Protein AF-A0A529NXX5-F1 (afdb_monomer)

pLDDT: mean 92.25, std 6.46, range [65.38, 97.94]

Sequence (61 aa):
MKKNFEELYKAFEDRFRGSRELVKERLKVYQPLLAQVPRQAEGPCLAIDLGCGRGEWLEVL

Radius of gyration: 15.65 Å; Cα contacts (8 Å, |Δi|>4): 22; chains: 1; bounding box: 40×14×42 Å

Foldseek 3Di:
DDDDPVNVVVVVCCVPVHDLVVVLVVLCVCVVVVVPPDDDPDDDDDDDDPPCPVVSNVVND

Mean predicted aligned error: 4.31 Å

Secondary structure (DSSP, 8-state):
-PPPHHHHHHHHHHHHT--HHHHHHHHGGGHHHHTTSPPPSSS------TT-TTTTTTTT-

Solvent-accessible surface area (backbone atoms only — not comparable to full-atom values): 4056 Å² total; per-residue (Å²): 132,85,76,52,69,68,62,48,49,51,56,47,40,48,70,75,71,37,50,69,67,59,44,38,58,64,55,53,72,48,50,74,60,58,71,67,56,86,73,61,94,72,73,82,82,83,84,81,74,84,83,45,82,91,36,48,64,75,75,70,110

Structure (mmCIF, N/CA/C/O backbone):
data_AF-A0A529NXX5-F1
#
_entry.id   AF-A0A529NXX5-F1
#
loop_
_atom_site.group_PDB
_atom_site.id
_atom_site.type_symbol
_atom_site.label_atom_id
_atom_site.label_alt_id
_atom_site.label_comp_id
_atom_site.label_asym_id
_atom_site.label_entity_id
_atom_site.label_seq_id
_atom_site.pdbx_PDB_ins_code
_atom_site.Cartn_x
_atom_site.Cartn_y
_atom_site.Cartn_z
_atom_site.occupancy
_atom_site.B_iso_or_equiv
_atom_site.auth_seq_id
_atom_site.auth_comp_id
_atom_site.auth_asym_id
_atom_site.auth_atom_id
_atom_site.pdbx_PDB_model_num
ATOM 1 N N . MET A 1 1 ? 23.967 9.444 -19.965 1.00 65.38 1 MET A N 1
ATOM 2 C CA . MET A 1 1 ? 23.944 9.018 -18.546 1.00 65.38 1 MET A CA 1
ATOM 3 C C . MET A 1 1 ? 23.239 7.675 -18.451 1.00 65.38 1 MET A C 1
ATOM 5 O O . MET A 1 1 ? 22.192 7.530 -19.069 1.00 65.38 1 MET A O 1
ATOM 9 N N . LYS A 1 2 ? 23.807 6.688 -17.745 1.00 76.19 2 LYS A N 1
ATOM 10 C CA . LYS A 1 2 ? 23.078 5.450 -17.418 1.00 76.19 2 LYS A CA 1
ATOM 11 C C . LYS A 1 2 ? 22.021 5.798 -16.368 1.00 76.19 2 LYS A C 1
ATOM 13 O O . LYS A 1 2 ?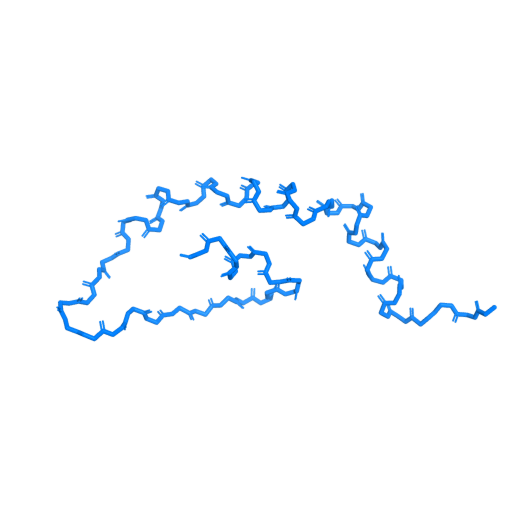 22.385 6.383 -15.353 1.00 76.19 2 LYS A O 1
ATOM 18 N N . LYS A 1 3 ? 20.753 5.459 -16.621 1.00 75.88 3 LYS A N 1
ATOM 19 C CA . LYS A 1 3 ? 19.719 5.519 -15.582 1.00 75.88 3 LYS A CA 1
ATOM 20 C C . LYS A 1 3 ? 20.084 4.534 -14.479 1.00 75.88 3 LYS A C 1
ATOM 22 O O . LYS A 1 3 ? 20.472 3.403 -14.782 1.00 75.88 3 LYS A O 1
ATOM 27 N N . ASN A 1 4 ? 19.994 4.965 -13.228 1.00 93.38 4 ASN A N 1
ATOM 28 C CA . ASN A 1 4 ? 20.099 4.044 -12.101 1.00 93.38 4 ASN A CA 1
ATOM 29 C C . ASN A 1 4 ? 18.795 3.231 -11.972 1.00 93.38 4 ASN A C 1
ATOM 31 O O . ASN A 1 4 ? 17.801 3.500 -12.653 1.00 93.38 4 ASN A O 1
ATOM 35 N N . PHE A 1 5 ? 18.819 2.194 -11.137 1.00 95.00 5 PHE A N 1
ATOM 36 C CA . PHE A 1 5 ? 17.673 1.302 -10.971 1.00 95.00 5 PHE A CA 1
ATOM 37 C C . PHE A 1 5 ? 16.416 2.042 -10.482 1.00 95.00 5 PHE A C 1
ATOM 39 O O . PHE A 1 5 ? 15.331 1.760 -10.977 1.00 95.00 5 PHE A O 1
ATOM 46 N N . GLU A 1 6 ? 16.562 3.041 -9.610 1.00 93.81 6 GLU A N 1
ATOM 47 C CA . GLU A 1 6 ? 15.446 3.844 -9.086 1.00 93.81 6 GLU A CA 1
ATOM 48 C C . GLU A 1 6 ? 14.701 4.600 -10.192 1.00 93.81 6 GLU A C 1
ATOM 50 O O . GLU A 1 6 ? 13.475 4.555 -10.296 1.00 93.81 6 GLU A O 1
ATOM 55 N N . GLU A 1 7 ? 15.443 5.259 -11.083 1.00 95.50 7 GLU A N 1
ATOM 56 C CA . GLU A 1 7 ? 14.867 5.967 -12.228 1.00 95.50 7 GLU A CA 1
ATOM 57 C C . GLU A 1 7 ? 14.177 5.013 -13.208 1.00 95.50 7 GLU A C 1
ATOM 59 O O . GLU A 1 7 ? 13.152 5.359 -13.804 1.00 95.50 7 GLU A O 1
ATOM 64 N N . LEU A 1 8 ? 14.746 3.817 -13.395 1.00 96.00 8 LEU A N 1
ATOM 65 C CA . LEU A 1 8 ? 14.150 2.773 -14.222 1.00 96.00 8 LEU A CA 1
ATOM 66 C C . LEU A 1 8 ? 12.847 2.262 -13.599 1.00 96.00 8 LEU A C 1
ATOM 68 O O . LEU A 1 8 ? 11.841 2.177 -14.301 1.00 96.00 8 LEU A O 1
ATOM 72 N N . TYR A 1 9 ? 12.860 1.953 -12.302 1.00 95.56 9 TYR A N 1
ATOM 73 C CA . TYR A 1 9 ? 11.722 1.383 -11.589 1.00 95.56 9 TYR A CA 1
ATOM 74 C C . TYR A 1 9 ? 10.561 2.373 -11.506 1.00 95.56 9 TYR A C 1
ATOM 76 O O . TYR A 1 9 ? 9.434 2.020 -11.843 1.00 95.56 9 TYR A O 1
ATOM 84 N N . LYS A 1 10 ? 10.843 3.647 -11.208 1.00 94.44 10 LYS A N 1
ATOM 85 C CA . LYS A 1 10 ? 9.833 4.710 -11.249 1.00 94.44 10 LYS A CA 1
ATOM 86 C C . LYS A 1 10 ? 9.175 4.822 -12.626 1.00 94.44 10 LYS A C 1
ATOM 88 O O . LYS A 1 10 ? 7.953 4.827 -12.730 1.00 94.44 10 LYS A O 1
ATOM 93 N N . ALA A 1 11 ? 9.976 4.880 -13.694 1.00 95.75 11 ALA A N 1
ATOM 94 C CA . ALA A 1 11 ? 9.443 4.978 -15.054 1.00 95.75 11 ALA A CA 1
ATOM 95 C C . ALA A 1 11 ? 8.636 3.730 -15.458 1.00 95.75 11 ALA A C 1
ATOM 97 O O . ALA A 1 11 ? 7.655 3.836 -16.195 1.00 95.75 11 ALA A O 1
ATOM 98 N N . PHE A 1 12 ? 9.046 2.553 -14.981 1.00 96.62 12 PHE A N 1
ATOM 99 C CA . PHE A 1 12 ? 8.320 1.303 -15.160 1.00 96.62 12 PHE A CA 1
ATOM 100 C C . PHE A 1 12 ? 6.965 1.334 -14.433 1.00 96.62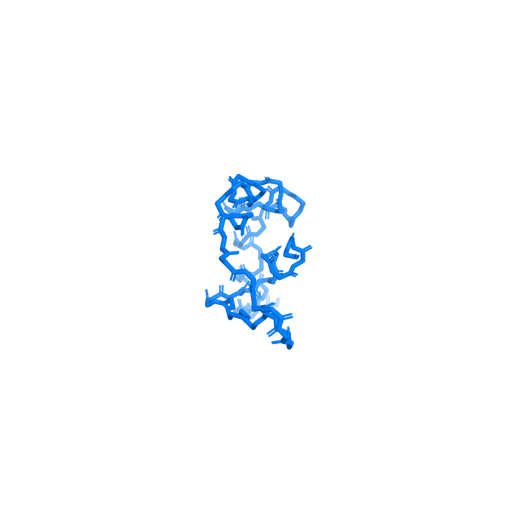 12 PHE A C 1
ATOM 102 O O . PHE A 1 12 ? 5.938 1.071 -15.059 1.00 96.62 12 PHE A O 1
ATOM 109 N N . GLU A 1 13 ? 6.926 1.721 -13.156 1.00 97.38 13 GLU A N 1
ATOM 110 C CA . GLU A 1 13 ? 5.674 1.859 -12.404 1.00 97.38 13 GLU A CA 1
ATOM 111 C C . GLU A 1 13 ? 4.729 2.874 -13.054 1.00 97.38 13 GLU A C 1
ATOM 113 O O . GLU A 1 13 ? 3.563 2.558 -13.296 1.00 97.38 13 GLU A O 1
ATOM 118 N N . ASP A 1 14 ? 5.222 4.061 -13.409 1.00 96.12 14 ASP A N 1
ATOM 119 C CA . ASP A 1 14 ? 4.404 5.102 -14.039 1.00 96.12 14 ASP A CA 1
ATOM 120 C C . ASP A 1 14 ? 3.783 4.616 -15.362 1.00 96.12 14 ASP A C 1
ATOM 122 O O . ASP A 1 14 ? 2.625 4.921 -15.653 1.00 96.12 14 ASP A O 1
ATOM 126 N N . ARG A 1 15 ? 4.516 3.807 -16.144 1.00 97.12 15 ARG A N 1
ATOM 127 C CA . ARG A 1 15 ? 4.043 3.242 -17.418 1.00 97.12 15 ARG A CA 1
ATOM 128 C C . ARG A 1 15 ? 3.045 2.098 -17.235 1.00 97.12 15 ARG A C 1
ATOM 130 O O . ARG A 1 15 ? 2.035 2.069 -17.934 1.00 97.12 15 ARG A O 1
ATOM 137 N N . PHE A 1 16 ? 3.351 1.125 -16.378 1.00 97.75 16 PHE A N 1
ATOM 138 C CA . PHE A 1 16 ? 2.624 -0.151 -16.338 1.00 97.75 16 PHE A CA 1
ATOM 139 C C . PHE A 1 16 ? 1.627 -0.251 -15.180 1.00 97.75 16 PHE A C 1
ATOM 141 O O . PHE A 1 16 ? 0.576 -0.871 -15.331 1.00 97.75 16 PHE A O 1
ATOM 148 N N . ARG A 1 17 ? 1.916 0.385 -14.040 1.00 96.88 17 ARG A N 1
ATOM 149 C CA . ARG A 1 17 ? 1.000 0.482 -12.890 1.00 96.88 17 ARG A CA 1
ATOM 150 C C . ARG A 1 17 ? 0.057 1.678 -13.050 1.00 96.88 17 ARG A C 1
ATOM 152 O O . ARG A 1 17 ? -1.137 1.565 -12.759 1.00 96.88 17 ARG A O 1
ATOM 159 N N . GLY A 1 18 ? 0.589 2.784 -13.576 1.00 97.50 18 GLY A N 1
ATOM 160 C CA . GLY A 1 18 ? -0.113 4.040 -13.836 1.00 97.50 18 GLY A CA 1
ATOM 161 C C . GLY A 1 18 ? 0.232 5.146 -12.835 1.00 97.50 18 GLY A C 1
ATOM 162 O O . GLY A 1 18 ? 1.070 4.968 -11.939 1.00 97.50 18 GLY A O 1
ATOM 163 N N . SER A 1 19 ? -0.440 6.295 -12.978 1.00 97.12 19 SER A N 1
ATOM 164 C CA . SER A 1 19 ? -0.259 7.438 -12.074 1.00 97.12 19 SER A CA 1
ATOM 165 C C . SER A 1 19 ? -0.690 7.105 -10.644 1.00 97.12 19 SER A C 1
ATOM 167 O O . SER A 1 19 ? -1.494 6.194 -10.416 1.00 97.12 19 SER A O 1
ATOM 169 N N . ARG A 1 20 ? -0.176 7.856 -9.664 1.00 96.88 20 ARG A N 1
ATOM 170 C CA . ARG A 1 20 ? -0.535 7.656 -8.251 1.00 96.88 20 ARG A CA 1
ATOM 171 C C . ARG A 1 20 ? -2.036 7.855 -8.034 1.00 96.88 20 ARG A C 1
ATOM 173 O O . ARG A 1 20 ? -2.650 7.103 -7.291 1.00 96.88 20 ARG A O 1
ATOM 180 N N . GLU A 1 21 ?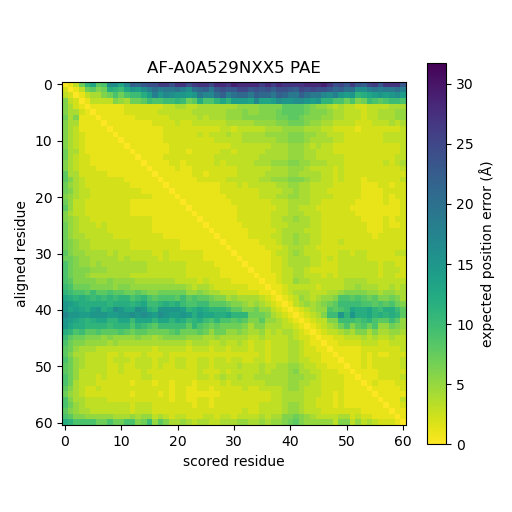 -2.643 8.811 -8.728 1.00 97.50 21 GLU A N 1
ATOM 181 C CA . GLU A 1 21 ? -4.076 9.116 -8.664 1.00 97.50 21 GLU A CA 1
ATOM 182 C C . GLU A 1 21 ? -4.914 7.941 -9.174 1.00 97.50 21 GLU A C 1
ATOM 184 O O . GLU A 1 21 ? -5.859 7.529 -8.505 1.00 97.50 21 GLU A O 1
ATOM 189 N N . LEU A 1 22 ? -4.534 7.353 -10.315 1.00 97.88 22 LEU A N 1
ATOM 190 C CA . LEU A 1 22 ? -5.222 6.189 -10.874 1.00 97.88 22 LEU A CA 1
ATOM 191 C C . LEU A 1 22 ? -5.120 4.974 -9.946 1.00 97.88 22 LEU A C 1
ATOM 193 O O . LEU A 1 22 ? -6.093 4.241 -9.772 1.00 97.88 22 LEU A O 1
ATOM 197 N N . VAL A 1 23 ? -3.946 4.747 -9.353 1.00 97.75 23 VAL A N 1
ATOM 198 C CA . VAL A 1 23 ? -3.743 3.648 -8.402 1.00 97.75 23 VAL A CA 1
ATOM 199 C C . VAL A 1 23 ? -4.577 3.866 -7.143 1.00 97.75 23 VAL A C 1
ATOM 201 O O . VAL A 1 23 ? -5.279 2.943 -6.741 1.00 97.75 23 VAL A O 1
ATOM 204 N N . LYS A 1 24 ? -4.584 5.078 -6.572 1.00 97.38 24 LYS A N 1
ATOM 205 C CA . LYS A 1 24 ? -5.441 5.422 -5.426 1.00 97.38 24 LYS A CA 1
ATOM 206 C C . LYS A 1 24 ? -6.923 5.214 -5.726 1.00 97.38 24 LYS A C 1
ATOM 208 O O . LYS A 1 24 ? -7.630 4.663 -4.892 1.00 97.38 24 LYS A O 1
ATOM 213 N N . GLU A 1 25 ? -7.390 5.593 -6.915 1.00 97.94 25 GLU A N 1
ATOM 214 C CA . GLU A 1 25 ? -8.784 5.369 -7.315 1.00 97.94 25 GLU A CA 1
ATOM 215 C C . GLU A 1 25 ? -9.129 3.877 -7.380 1.00 97.94 25 GLU A C 1
ATOM 217 O O . GLU A 1 25 ? -10.120 3.447 -6.799 1.00 97.94 25 GLU A O 1
ATOM 222 N N . ARG A 1 26 ? -8.274 3.059 -8.008 1.00 97.06 26 ARG A N 1
ATOM 223 C CA . ARG A 1 26 ? -8.459 1.596 -8.072 1.00 97.06 26 ARG A CA 1
ATOM 224 C C . ARG A 1 26 ? -8.490 0.955 -6.688 1.00 97.06 26 ARG A C 1
ATOM 226 O O . ARG A 1 26 ? -9.258 0.031 -6.449 1.00 97.06 26 ARG A O 1
ATOM 233 N N . LEU A 1 27 ? -7.654 1.458 -5.790 1.00 97.06 27 LEU A N 1
ATOM 234 C CA . LEU A 1 27 ? -7.515 0.988 -4.422 1.00 97.06 27 LEU A CA 1
ATOM 235 C C . LEU A 1 27 ? -8.789 1.226 -3.582 1.00 97.06 27 LEU A C 1
ATOM 237 O O . LEU A 1 27 ? -9.120 0.398 -2.733 1.00 97.06 27 LEU A O 1
ATOM 241 N N . LYS A 1 28 ? -9.589 2.265 -3.866 1.00 96.00 28 LYS A N 1
ATOM 242 C CA . LYS A 1 28 ? -10.847 2.542 -3.135 1.00 96.00 28 LYS A CA 1
ATOM 243 C C . LYS A 1 28 ? -11.847 1.382 -3.136 1.00 96.00 28 LYS A C 1
ATOM 245 O O . LYS A 1 28 ? -12.694 1.323 -2.248 1.00 96.00 28 LYS A O 1
ATOM 250 N N . VAL A 1 29 ? -11.729 0.430 -4.065 1.00 96.94 29 VAL A N 1
ATOM 251 C CA . VAL A 1 29 ? -12.575 -0.773 -4.107 1.00 96.94 29 VAL A CA 1
ATOM 252 C C . VAL A 1 29 ? -12.568 -1.569 -2.796 1.00 96.94 29 VAL A C 1
ATOM 254 O O . VAL A 1 29 ? -13.569 -2.211 -2.490 1.00 96.94 29 VAL A O 1
ATOM 257 N N . TYR A 1 30 ? -11.498 -1.512 -1.988 1.00 95.50 30 TYR A N 1
ATOM 258 C CA . TYR A 1 30 ? -11.466 -2.232 -0.708 1.00 95.50 30 TYR A CA 1
ATOM 259 C C . TYR A 1 30 ? -12.015 -1.430 0.480 1.00 95.50 30 TYR A C 1
ATOM 261 O O . TYR A 1 30 ? -12.110 -1.987 1.571 1.00 95.50 30 TYR A O 1
ATOM 269 N N . GLN A 1 31 ? -12.437 -0.171 0.314 1.00 92.81 31 GLN A N 1
ATOM 270 C CA . GLN A 1 31 ? -13.045 0.603 1.410 1.00 92.81 31 GLN A CA 1
ATOM 271 C C . GLN A 1 31 ? -14.238 -0.114 2.076 1.00 92.81 31 GLN A C 1
ATOM 273 O O . GLN A 1 31 ? -14.275 -0.155 3.307 1.00 92.81 31 GLN A O 1
ATOM 278 N N . PRO A 1 32 ? -15.171 -0.752 1.336 1.00 94.81 32 PRO A N 1
ATOM 279 C CA . PRO A 1 32 ? -16.263 -1.504 1.956 1.00 94.81 32 PRO A CA 1
ATOM 280 C C . PRO A 1 32 ? -15.787 -2.714 2.769 1.00 94.81 32 PRO A C 1
ATOM 282 O O . PRO A 1 32 ? -16.446 -3.100 3.731 1.00 94.81 32 PRO A O 1
ATOM 285 N N . LEU A 1 33 ? -14.655 -3.319 2.396 1.00 93.50 33 LEU A N 1
ATOM 286 C CA . LEU A 1 33 ? -14.045 -4.418 3.145 1.00 93.50 33 LEU A CA 1
ATOM 287 C C . LEU A 1 33 ? -13.370 -3.896 4.420 1.00 93.50 33 LEU A C 1
ATOM 289 O O . LEU A 1 33 ? -13.573 -4.449 5.495 1.00 93.50 33 LEU A O 1
ATOM 293 N N . LEU A 1 34 ? -12.619 -2.797 4.321 1.00 90.44 34 LEU A N 1
ATOM 294 C CA . LEU A 1 34 ? -11.966 -2.156 5.466 1.00 90.44 34 LEU A CA 1
ATOM 295 C C . LEU A 1 34 ? -12.975 -1.653 6.505 1.00 90.44 34 LEU A C 1
ATOM 297 O O . LEU A 1 34 ? -12.721 -1.739 7.703 1.00 90.44 34 LEU A O 1
ATOM 301 N N . ALA A 1 35 ? -14.144 -1.182 6.063 1.00 90.56 35 ALA A N 1
ATOM 302 C CA . ALA A 1 35 ? -15.226 -0.756 6.948 1.00 90.56 35 ALA A CA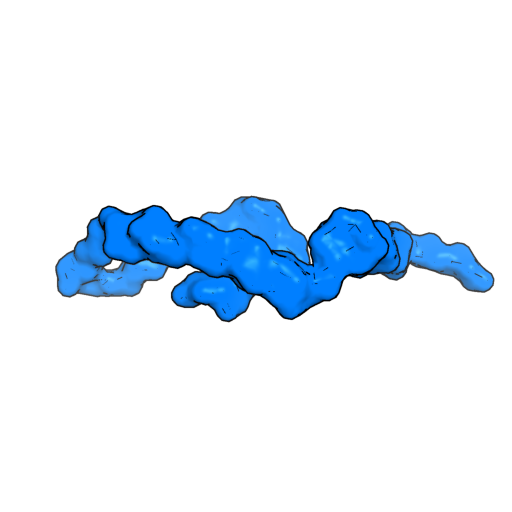 1
ATOM 303 C C . ALA A 1 35 ? -15.781 -1.892 7.830 1.00 90.56 35 ALA A C 1
ATOM 305 O O . ALA A 1 35 ? -16.394 -1.613 8.858 1.00 90.56 35 ALA A O 1
ATOM 306 N N . GLN A 1 36 ? -15.558 -3.155 7.452 1.00 92.56 36 GLN A N 1
ATOM 307 C CA . GLN A 1 36 ? -15.982 -4.330 8.221 1.00 92.56 36 GLN A CA 1
ATOM 308 C C . GLN A 1 36 ? -14.953 -4.760 9.273 1.00 92.56 36 GLN A C 1
ATOM 310 O O . GLN A 1 36 ? -15.260 -5.622 10.095 1.00 92.56 36 GLN A O 1
ATOM 315 N N . VAL A 1 37 ? -13.742 -4.191 9.265 1.00 89.12 37 VAL A N 1
ATOM 316 C CA . VAL A 1 37 ? -12.708 -4.525 10.250 1.00 89.12 37 VAL A CA 1
ATOM 317 C C . VAL A 1 37 ? -13.170 -4.046 11.632 1.00 89.12 37 VAL A C 1
ATOM 319 O O . VAL A 1 37 ? -13.406 -2.845 11.808 1.00 89.12 37 VAL A O 1
ATOM 322 N N . PRO A 1 38 ? -13.302 -4.947 12.627 1.00 87.56 38 PRO A N 1
ATOM 323 C CA . PRO A 1 38 ? -13.704 -4.562 13.971 1.00 87.56 38 PRO A CA 1
ATOM 324 C C . PRO A 1 38 ? -12.722 -3.548 14.551 1.00 87.56 38 PRO A C 1
ATOM 326 O O . PRO A 1 38 ? -11.516 -3.791 14.606 1.00 87.56 38 PRO A O 1
ATOM 329 N N . ARG A 1 39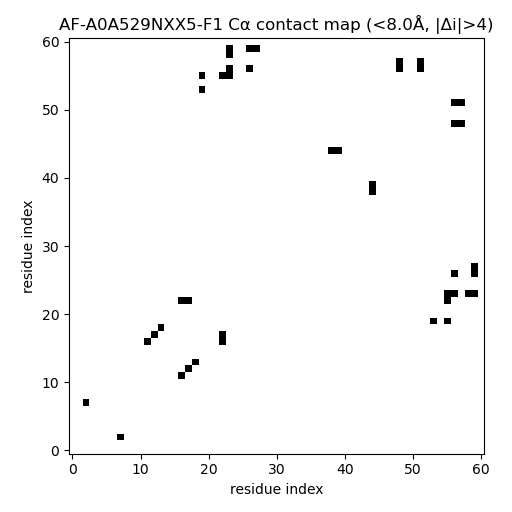 ? -13.240 -2.403 14.995 1.00 85.62 39 ARG A N 1
ATOM 330 C CA . ARG A 1 39 ? -12.429 -1.397 15.681 1.00 85.62 39 ARG A CA 1
ATOM 331 C C . ARG A 1 39 ? -12.303 -1.765 17.152 1.00 85.62 39 ARG A C 1
ATOM 333 O O . ARG A 1 39 ? -13.266 -2.228 17.763 1.00 85.62 39 ARG A O 1
ATOM 340 N N . GLN A 1 40 ? -11.117 -1.552 17.714 1.00 84.50 40 GLN A N 1
ATOM 341 C CA . GLN A 1 40 ? -10.930 -1.676 19.155 1.00 84.50 40 GLN A CA 1
ATOM 342 C C . GLN A 1 40 ? -11.810 -0.643 19.870 1.00 84.50 40 GLN A C 1
ATOM 344 O O . GLN A 1 40 ? -11.940 0.490 19.406 1.00 84.50 40 GLN A O 1
ATOM 349 N N . ALA A 1 41 ? -12.435 -1.053 20.977 1.00 82.62 41 ALA A N 1
ATOM 350 C CA . ALA A 1 41 ? -13.262 -0.163 21.793 1.00 82.62 41 ALA A CA 1
ATOM 351 C C . ALA A 1 41 ? -12.425 0.957 22.434 1.00 82.62 41 ALA A C 1
ATOM 353 O O . ALA A 1 41 ? -12.900 2.079 22.583 1.00 82.62 41 ALA A O 1
ATOM 354 N N . GLU A 1 42 ? -11.167 0.652 22.758 1.00 85.75 42 GLU A N 1
ATOM 355 C CA . GLU A 1 42 ?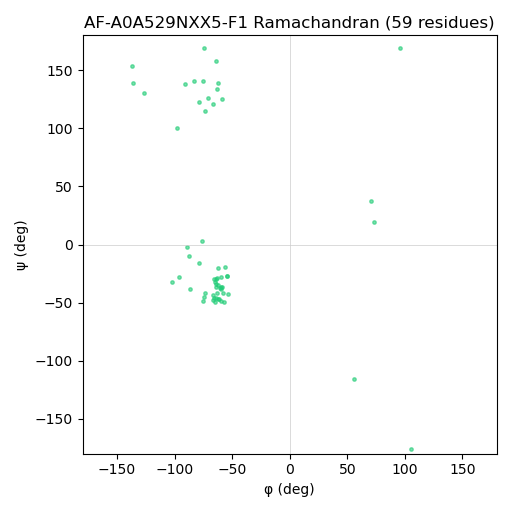 -10.182 1.586 23.290 1.00 85.75 42 GLU A CA 1
ATOM 356 C C . GLU A 1 42 ? -8.841 1.371 22.577 1.00 85.75 42 GLU A C 1
ATOM 358 O O . GLU A 1 42 ? -8.433 0.232 22.348 1.00 85.75 42 GLU A O 1
ATOM 363 N N . GLY A 1 43 ? -8.152 2.464 22.240 1.00 82.12 43 GLY A N 1
ATOM 364 C CA . GLY A 1 43 ? -6.840 2.439 21.586 1.00 82.12 43 GLY A CA 1
ATOM 365 C C . GLY A 1 43 ? -6.866 2.580 20.055 1.00 82.12 43 GLY A C 1
ATOM 366 O O . GLY A 1 43 ? -7.928 2.563 19.426 1.00 82.12 43 GLY A O 1
ATOM 367 N N . PRO A 1 44 ? -5.691 2.794 19.433 1.00 84.00 44 PRO A N 1
ATOM 368 C CA . PRO A 1 44 ? -5.581 2.971 17.991 1.00 84.00 44 PRO A CA 1
ATOM 369 C C . PRO A 1 44 ? -5.728 1.640 17.244 1.00 84.00 44 PRO A C 1
ATOM 371 O O . PRO A 1 44 ? -5.155 0.623 17.626 1.00 84.00 44 PRO A O 1
ATOM 374 N N . CYS A 1 45 ? -6.424 1.668 16.107 1.00 83.56 45 CYS A N 1
ATOM 375 C CA . CYS A 1 45 ? -6.392 0.558 15.160 1.00 83.56 45 CYS A CA 1
ATOM 376 C C . CYS A 1 45 ? -5.045 0.568 14.427 1.00 83.56 45 CYS A C 1
ATOM 378 O O . CYS A 1 45 ? -4.746 1.511 13.694 1.00 83.56 45 CYS A O 1
ATOM 380 N N . LEU A 1 46 ? -4.230 -0.466 14.628 1.00 87.38 46 LEU A N 1
ATOM 381 C CA . LEU A 1 46 ? -2.934 -0.602 13.964 1.00 87.38 46 LEU A CA 1
ATOM 382 C C . LEU A 1 46 ? -3.083 -1.383 12.656 1.00 87.38 46 LEU A C 1
ATOM 384 O O . LEU A 1 46 ? -3.772 -2.400 12.606 1.00 87.38 46 LEU A O 1
ATOM 388 N N . ALA A 1 47 ? -2.404 -0.919 11.609 1.00 88.00 47 ALA A N 1
ATOM 389 C CA . ALA A 1 47 ? -2.345 -1.576 10.310 1.00 88.00 47 ALA A CA 1
ATOM 390 C C . ALA A 1 47 ? -0.910 -1.551 9.769 1.00 88.00 47 ALA A C 1
ATOM 392 O O . ALA A 1 47 ? -0.124 -0.664 10.103 1.00 88.00 47 ALA A O 1
ATOM 393 N N . ILE A 1 48 ? -0.580 -2.528 8.925 1.00 92.88 48 ILE A N 1
ATOM 394 C CA . ILE A 1 48 ? 0.692 -2.601 8.204 1.00 92.88 48 ILE A CA 1
ATOM 395 C C . ILE A 1 48 ? 0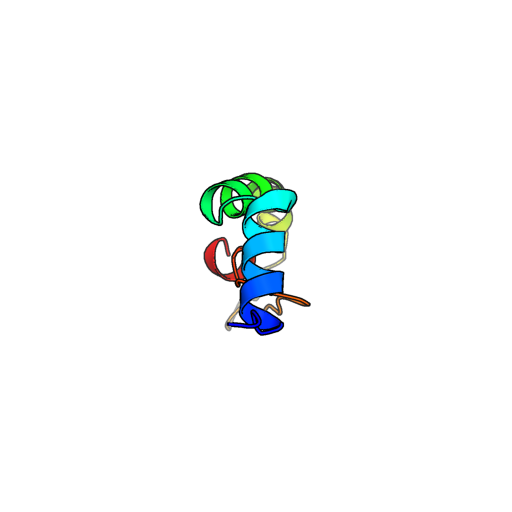.413 -2.756 6.709 1.00 92.88 48 ILE A C 1
ATOM 397 O O . ILE A 1 48 ? -0.373 -3.614 6.310 1.00 92.88 48 ILE A O 1
ATOM 401 N N . ASP A 1 49 ? 1.056 -1.925 5.889 1.00 94.75 49 ASP A N 1
ATOM 402 C CA . ASP A 1 49 ? 0.979 -2.000 4.428 1.00 94.75 49 ASP A CA 1
ATOM 403 C C . ASP A 1 49 ? 2.205 -2.746 3.883 1.00 94.75 49 ASP A C 1
ATOM 405 O O . ASP A 1 49 ? 3.316 -2.211 3.818 1.00 94.75 49 ASP A O 1
ATOM 409 N N . LEU A 1 50 ? 2.021 -4.028 3.564 1.00 96.44 50 LEU A N 1
ATOM 410 C CA . LEU A 1 50 ? 3.097 -4.897 3.095 1.00 96.44 50 LEU A CA 1
ATOM 411 C C . LEU A 1 50 ? 3.385 -4.641 1.615 1.00 96.44 50 LEU A C 1
ATOM 413 O O . LEU A 1 50 ? 2.515 -4.804 0.766 1.00 96.44 50 LEU A O 1
ATOM 417 N N . GLY A 1 51 ? 4.637 -4.298 1.302 1.00 95.12 51 GLY A N 1
ATOM 418 C CA . GLY A 1 51 ? 5.022 -3.945 -0.065 1.00 95.12 51 GLY A CA 1
ATOM 419 C C . GLY A 1 51 ? 4.453 -2.594 -0.505 1.00 95.12 51 GLY A C 1
ATOM 420 O O . GLY A 1 51 ? 4.077 -2.441 -1.664 1.00 95.12 51 GLY A O 1
ATOM 421 N N . CYS A 1 52 ? 4.407 -1.620 0.410 1.00 95.12 52 CYS A N 1
ATOM 422 C CA . CYS A 1 52 ? 3.770 -0.317 0.208 1.00 95.12 52 CYS A CA 1
ATOM 423 C C . CYS A 1 52 ? 4.265 0.452 -1.031 1.00 95.12 52 CYS A C 1
ATOM 425 O O . CYS A 1 52 ? 3.515 1.238 -1.609 1.00 95.12 52 CYS A O 1
ATOM 427 N N . GLY A 1 53 ? 5.505 0.223 -1.480 1.00 94.44 53 GLY A N 1
ATOM 428 C CA . GLY A 1 53 ? 6.056 0.835 -2.691 1.00 94.44 53 GLY A CA 1
ATOM 429 C C . GLY A 1 53 ? 5.983 2.362 -2.627 1.00 94.44 53 GLY A C 1
ATOM 430 O O . GLY A 1 53 ? 6.582 2.979 -1.751 1.00 94.44 53 GLY A O 1
ATOM 431 N N . ARG A 1 54 ? 5.205 2.980 -3.527 1.00 95.62 54 ARG A N 1
ATOM 432 C CA . ARG A 1 54 ? 4.967 4.436 -3.536 1.00 95.62 54 ARG A CA 1
ATOM 433 C C . ARG A 1 54 ? 3.983 4.904 -2.448 1.00 95.62 54 ARG A C 1
ATOM 435 O O . ARG A 1 54 ? 3.655 6.086 -2.428 1.00 95.62 54 ARG A O 1
ATOM 442 N N . GLY A 1 55 ? 3.487 4.022 -1.581 1.00 96.56 55 GLY A N 1
ATOM 443 C CA . GLY A 1 55 ? 2.645 4.344 -0.425 1.00 96.56 55 GLY A CA 1
ATOM 444 C C . GLY A 1 55 ? 1.209 4.741 -0.765 1.00 96.56 55 GLY A C 1
ATOM 445 O O . GLY A 1 55 ? 0.552 5.384 0.046 1.00 96.56 55 GLY A O 1
ATOM 446 N N . GLU A 1 56 ? 0.701 4.404 -1.957 1.00 97.25 56 GLU A N 1
ATOM 447 C CA . GLU A 1 56 ? -0.643 4.838 -2.361 1.00 97.25 56 GLU A CA 1
ATOM 448 C C . GLU A 1 56 ? -1.748 4.280 -1.463 1.00 97.25 56 GLU A C 1
ATOM 450 O O . GLU A 1 56 ? -2.777 4.929 -1.313 1.00 97.25 56 GLU A O 1
ATOM 455 N N . TRP A 1 57 ? -1.546 3.103 -0.864 1.00 95.31 57 TRP A N 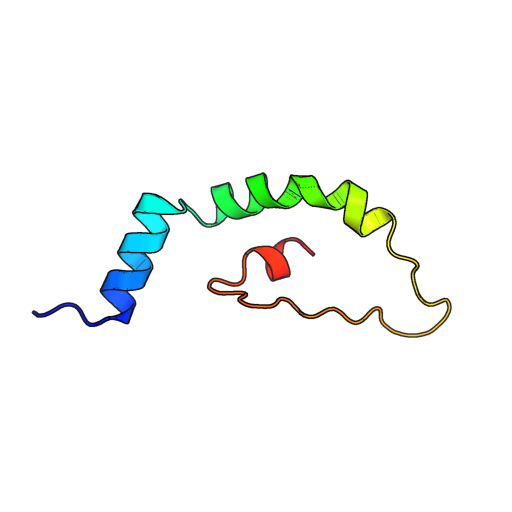1
ATOM 456 C CA . TRP A 1 57 ? -2.532 2.508 0.034 1.00 95.31 57 TRP A CA 1
ATOM 457 C C . TRP A 1 57 ? -2.579 3.216 1.386 1.00 95.31 57 TRP A C 1
ATOM 459 O O . TRP A 1 57 ? -3.661 3.562 1.847 1.00 95.31 57 TRP A O 1
ATOM 469 N N . LEU A 1 58 ? -1.416 3.558 1.945 1.00 93.00 58 LEU A N 1
ATOM 470 C CA . LEU A 1 58 ? -1.301 4.385 3.151 1.00 93.00 58 LEU A CA 1
ATOM 471 C C . LEU A 1 58 ? -1.925 5.782 2.995 1.00 93.00 58 LEU A C 1
ATOM 473 O O . LEU A 1 58 ? -2.366 6.350 3.983 1.00 93.00 58 LEU A O 1
ATOM 477 N N . GLU A 1 59 ? -1.972 6.337 1.779 1.00 93.06 59 GLU A N 1
ATOM 478 C CA . GLU A 1 59 ? -2.673 7.604 1.504 1.00 93.06 59 GLU A CA 1
ATOM 479 C C . GLU A 1 59 ? -4.202 7.454 1.369 1.00 93.06 59 GLU A C 1
ATOM 481 O O . GLU A 1 59 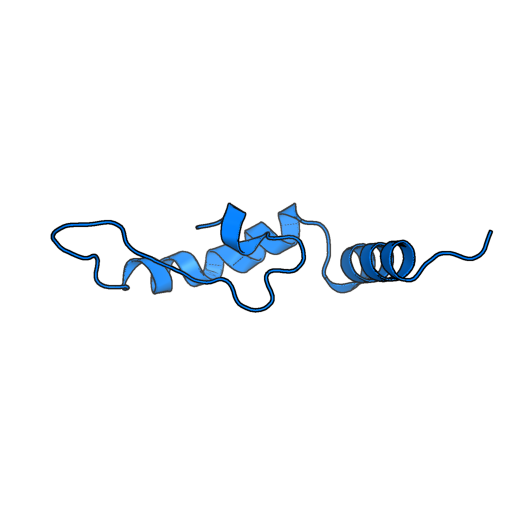? -4.908 8.463 1.361 1.00 93.06 59 GLU A O 1
ATOM 486 N N . VAL A 1 60 ? -4.713 6.231 1.178 1.00 88.75 60 VAL A N 1
ATOM 487 C CA . VAL A 1 60 ? -6.153 5.943 1.014 1.00 88.75 60 VAL A CA 1
ATOM 488 C C . VAL A 1 60 ? -6.818 5.513 2.328 1.00 88.75 60 VAL A C 1
ATOM 490 O O . VAL A 1 60 ? -8.029 5.712 2.459 1.00 88.75 60 VAL A O 1
ATOM 493 N N . LEU A 1 61 ? -6.058 4.911 3.253 1.00 83.06 61 LEU A N 1
ATOM 494 C CA . LEU A 1 61 ? -6.500 4.530 4.606 1.00 83.06 61 LEU A CA 1
ATOM 495 C C . LEU A 1 61 ? -6.819 5.755 5.476 1.00 83.06 61 LEU A C 1
ATOM 497 O O . LEU A 1 61 ? -7.817 5.665 6.227 1.00 83.06 61 LEU A O 1
#